Protein AF-A0A7S1F867-F1 (afdb_monomer)

Sequence (115 aa):
RNFCGPPGFLRKRSERRDQGFLVPQQEIKRDLSPSELSSAVRRASLRGDGNMRTWRGYADLALFHMGSLAPNQLALVTNGFARALVPDKNLFQRVAERTVDQLDRFEPRDLALLL

Mean predicted aligned error: 11.19 Å

Nearest PDB structures (foldseek):
  9g6k-assembly1_LJ  TM=7.571E-01  e=1.243E-03  Toxoplasma gondii
  8fni-assembly1_6  TM=9.535E-01  e=2.951E-02  Trypanosoma brucei
  9g6k-assembly1_L2  TM=9.165E-01  e=5.619E-02  Toxoplasma gondii
  6rd4-assembly1_3  TM=8.636E-01  e=7.754E-02  Polytomella sp. Pringsheim 198.80
  8fnk-assembly1_8  TM=8.516E-01  e=1.191E-01  Trypanosoma brucei

Solvent-accessible surface area (backbone atoms only — not comparable to full-atom values): 7220 Å² total; per-residue (Å²): 144,80,88,87,74,85,84,79,93,72,84,92,86,84,86,85,80,89,76,92,63,92,73,78,81,76,74,79,67,91,82,60,50,61,68,55,43,22,52,47,40,35,52,40,30,72,72,59,64,80,55,63,70,59,52,50,54,52,48,56,52,47,63,71,38,55,89,73,49,49,57,61,38,50,13,35,36,51,34,16,36,63,65,53,71,54,89,48,70,66,59,54,48,54,50,51,59,53,42,66,80,42,52,93,70,48,51,74,70,31,50,66,43,55,109

Radius of gyration: 17.25 Å; Cα contacts (8 Å, |Δi|>4): 81; chains: 1; bounding box: 28×65×42 Å

Foldseek 3Di:
DDDDDPDDPDDPDPPDDDDDDPDDPPDPPLDQDLVRLLVVLLVCLVVLPLDVVVLVSSLVVCVVCLVVHALLSLLSNQLSCVSNVPDDPVSLVSSVVSCVVCVVVDDPVSVVSND

pLDDT: mean 78.97, std 19.46, range [38.5, 94.19]

Structure (mmCIF, N/CA/C/O backbone):
data_AF-A0A7S1F867-F1
#
_entry.id   AF-A0A7S1F867-F1
#
loop_
_atom_site.group_PDB
_atom_site.id
_atom_site.type_symbol
_atom_site.label_atom_id
_atom_site.label_alt_id
_atom_site.label_comp_id
_atom_site.label_asym_id
_atom_site.label_entity_id
_atom_site.label_seq_id
_atom_site.pdbx_PDB_ins_code
_atom_site.Cartn_x
_atom_site.Cartn_y
_atom_site.Cartn_z
_atom_site.occupancy
_atom_site.B_iso_or_equiv
_atom_site.auth_seq_id
_atom_site.auth_comp_id
_atom_site.auth_asym_id
_atom_site.auth_atom_id
_atom_site.pdbx_PDB_model_num
ATOM 1 N N . ARG A 1 1 ? -12.592 -51.979 -5.284 1.00 45.78 1 ARG A N 1
ATOM 2 C CA . ARG A 1 1 ? -11.861 -50.974 -4.475 1.00 45.78 1 ARG A CA 1
ATOM 3 C C . ARG A 1 1 ? -11.212 -49.985 -5.433 1.00 45.78 1 ARG A C 1
ATOM 5 O O . ARG A 1 1 ? -10.091 -50.236 -5.832 1.00 45.78 1 ARG A O 1
ATOM 12 N N . ASN A 1 2 ? -11.914 -48.920 -5.822 1.00 38.50 2 ASN A N 1
ATOM 13 C CA . ASN A 1 2 ? -11.343 -47.838 -6.627 1.00 38.50 2 ASN A CA 1
ATOM 14 C C . ASN A 1 2 ? -11.625 -46.521 -5.898 1.00 38.50 2 ASN A C 1
ATOM 16 O O . ASN A 1 2 ? -12.774 -46.219 -5.588 1.00 38.50 2 ASN A O 1
ATOM 20 N N . PHE A 1 3 ? -10.551 -45.818 -5.549 1.00 40.84 3 PHE A N 1
ATOM 21 C CA . PHE A 1 3 ? -10.548 -44.557 -4.819 1.00 40.84 3 PHE A CA 1
ATOM 22 C C . PHE A 1 3 ? -10.988 -43.408 -5.741 1.00 40.84 3 PHE A C 1
ATOM 24 O O . PHE A 1 3 ? -10.346 -43.161 -6.758 1.00 40.84 3 PHE A O 1
ATOM 31 N N . CYS A 1 4 ? -12.037 -42.677 -5.359 1.00 44.69 4 CYS A N 1
ATOM 32 C CA . CYS A 1 4 ? -12.321 -41.334 -5.869 1.00 44.69 4 CYS A CA 1
ATOM 33 C C . CYS A 1 4 ? -11.745 -40.313 -4.880 1.00 44.69 4 CYS A C 1
ATOM 35 O O . CYS A 1 4 ? -12.332 -40.068 -3.830 1.00 44.69 4 CYS A O 1
ATOM 37 N N . GLY A 1 5 ? -10.587 -39.739 -5.208 1.00 45.88 5 GLY A N 1
ATOM 38 C CA . GLY A 1 5 ? -10.114 -38.482 -4.621 1.00 45.88 5 GLY A CA 1
ATOM 39 C C . GLY A 1 5 ? -10.492 -37.311 -5.540 1.00 45.88 5 GLY A C 1
ATOM 40 O O . GLY A 1 5 ? -10.531 -37.504 -6.758 1.00 45.88 5 GLY A O 1
ATOM 41 N N . PRO A 1 6 ? -10.804 -36.117 -5.008 1.00 47.91 6 PRO A N 1
ATOM 42 C CA . PRO A 1 6 ? -11.214 -34.979 -5.825 1.00 47.91 6 PRO A CA 1
ATOM 43 C C . PRO A 1 6 ? -10.029 -34.436 -6.648 1.00 47.91 6 PRO A C 1
ATOM 45 O O . PRO A 1 6 ? -8.907 -34.376 -6.137 1.00 47.91 6 PRO A O 1
ATOM 48 N N . PRO A 1 7 ? -10.241 -34.029 -7.913 1.00 46.47 7 PRO A N 1
ATOM 49 C CA . PRO A 1 7 ? -9.174 -33.488 -8.740 1.00 46.47 7 PRO A CA 1
ATOM 50 C C . PRO A 1 7 ? -8.742 -32.104 -8.247 1.00 46.47 7 PRO A C 1
ATOM 52 O O . PRO A 1 7 ? -9.556 -31.232 -7.941 1.00 46.47 7 PRO A O 1
ATOM 55 N N . GLY A 1 8 ? -7.422 -31.945 -8.167 1.00 41.53 8 GLY A N 1
ATOM 56 C CA . GLY A 1 8 ? -6.725 -30.814 -7.584 1.00 41.53 8 GLY A CA 1
ATOM 57 C C . GLY A 1 8 ? -7.072 -29.461 -8.197 1.00 41.53 8 GLY A C 1
ATOM 58 O O . GLY A 1 8 ? -7.077 -29.261 -9.411 1.00 41.53 8 GLY A O 1
ATOM 59 N N . PHE A 1 9 ? -7.256 -28.498 -7.303 1.00 45.56 9 PHE A N 1
ATOM 60 C CA . PHE A 1 9 ? -7.302 -27.071 -7.579 1.00 45.56 9 PHE A CA 1
ATOM 61 C C . PHE A 1 9 ? -5.873 -26.567 -7.862 1.00 45.56 9 PHE A C 1
ATOM 63 O O . PHE A 1 9 ? -5.232 -25.927 -7.031 1.00 45.56 9 PHE A O 1
ATOM 70 N N . LEU A 1 10 ? -5.320 -26.925 -9.024 1.00 48.25 10 LEU A N 1
ATOM 71 C CA . LEU A 1 10 ? -3.986 -26.502 -9.451 1.00 48.25 10 LEU A CA 1
ATOM 72 C C . LEU A 1 10 ? -4.078 -25.344 -10.451 1.00 48.25 10 LEU A C 1
ATOM 74 O O . LEU A 1 10 ? -4.452 -25.509 -11.607 1.00 48.25 10 LEU A O 1
ATOM 78 N N . ARG A 1 11 ? -3.711 -24.160 -9.944 1.00 48.75 11 ARG A N 1
ATOM 79 C CA . ARG A 1 11 ? -3.032 -23.048 -10.635 1.00 48.75 11 ARG A CA 1
ATOM 80 C C . ARG A 1 11 ? -3.239 -22.963 -12.159 1.00 48.75 11 ARG A C 1
ATOM 82 O O . ARG A 1 11 ? -2.439 -23.481 -12.929 1.00 48.75 11 ARG A O 1
ATOM 89 N N . LYS A 1 12 ? -4.166 -22.107 -12.594 1.00 39.66 12 LYS A N 1
ATOM 90 C CA . LYS A 1 12 ? -4.054 -21.416 -13.892 1.00 39.66 12 LYS A CA 1
ATOM 91 C C . LYS A 1 12 ? -3.718 -19.946 -13.659 1.00 39.66 12 LYS A C 1
ATOM 93 O O . LYS A 1 12 ? -4.600 -19.103 -13.534 1.00 39.66 12 LYS A O 1
ATOM 98 N N . ARG A 1 13 ? -2.422 -19.638 -13.541 1.00 41.94 13 ARG A N 1
ATOM 99 C CA . ARG A 1 13 ? -1.915 -18.255 -13.436 1.00 41.94 13 ARG A CA 1
ATOM 100 C C . ARG A 1 13 ? -0.636 -18.033 -14.253 1.00 41.94 13 ARG A C 1
ATOM 102 O O . ARG A 1 13 ? 0.255 -17.321 -13.804 1.00 41.94 13 ARG A O 1
ATOM 109 N N . SER A 1 14 ? -0.523 -18.635 -15.436 1.00 47.72 14 SER A N 1
ATOM 110 C CA . SER A 1 14 ? 0.653 -18.430 -16.296 1.00 47.72 14 SER A CA 1
ATOM 111 C C . SER A 1 14 ? 0.333 -18.519 -17.789 1.00 47.72 14 SER A C 1
ATOM 113 O O . SER A 1 14 ? 0.925 -19.318 -18.498 1.00 47.72 14 SER A O 1
ATOM 115 N N . GLU A 1 15 ? -0.604 -17.707 -18.279 1.00 44.25 15 GLU A N 1
ATOM 116 C CA . GLU A 1 15 ? -0.901 -17.661 -19.721 1.00 44.25 15 GLU A CA 1
ATOM 117 C C . GLU A 1 15 ? -1.460 -16.295 -20.138 1.00 44.25 15 GLU A C 1
ATOM 119 O O . GLU A 1 15 ? -2.566 -16.152 -20.644 1.00 44.25 15 GLU A O 1
ATOM 124 N N . ARG A 1 16 ? -0.686 -15.244 -19.851 1.00 43.34 16 ARG A N 1
ATOM 125 C CA . ARG A 1 16 ? -0.769 -13.954 -20.551 1.00 43.34 16 ARG A CA 1
ATOM 126 C C 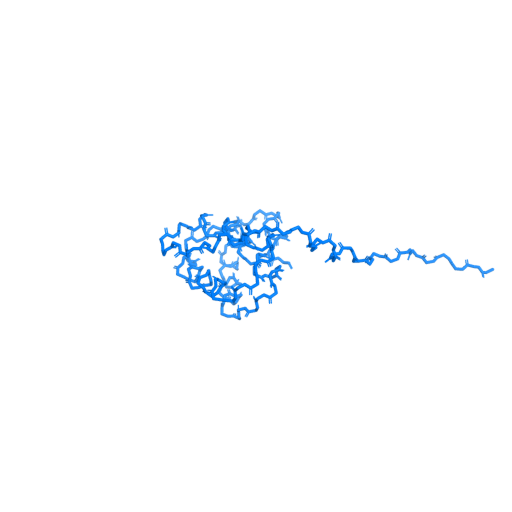. ARG A 1 16 ? 0.638 -13.377 -20.678 1.00 43.34 16 ARG A C 1
ATOM 128 O O . ARG A 1 16 ? 1.018 -12.464 -19.954 1.00 43.34 16 ARG A O 1
ATOM 135 N N . ARG A 1 17 ? 1.432 -13.981 -21.556 1.00 55.34 17 ARG A N 1
ATOM 136 C CA . ARG A 1 17 ? 2.551 -13.320 -22.235 1.00 55.34 17 ARG A CA 1
ATOM 137 C C . ARG A 1 17 ? 2.275 -13.429 -23.730 1.00 55.34 17 ARG A C 1
ATOM 139 O O . AR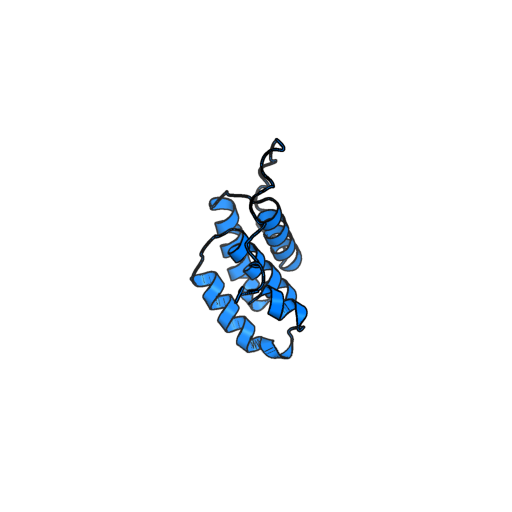G A 1 17 ? 1.529 -14.309 -24.138 1.00 55.34 17 ARG A O 1
ATOM 146 N N . ASP A 1 18 ? 2.841 -12.497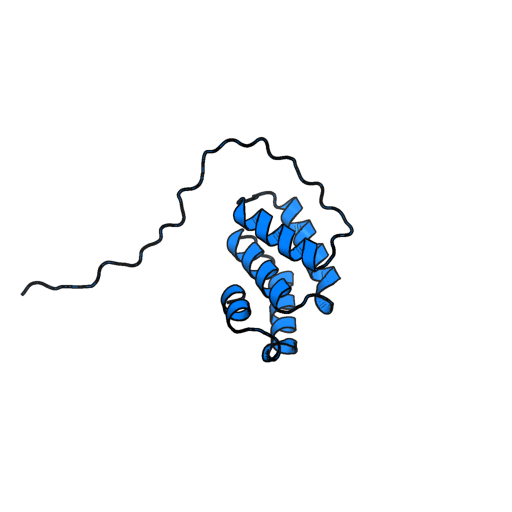 -24.477 1.00 47.00 18 ASP A N 1
ATOM 147 C CA . ASP A 1 18 ? 2.703 -12.318 -25.923 1.00 47.00 18 ASP A CA 1
ATOM 148 C C . ASP A 1 18 ? 1.433 -11.607 -26.389 1.00 47.00 18 ASP A C 1
ATOM 150 O O . ASP A 1 18 ? 0.626 -12.117 -27.155 1.00 47.00 18 ASP A O 1
ATOM 154 N N . GLN A 1 19 ? 1.333 -10.332 -26.019 1.00 40.56 19 GLN A N 1
ATOM 155 C CA . GLN A 1 19 ? 1.013 -9.332 -27.033 1.00 40.56 19 GLN A CA 1
ATOM 156 C C . GLN A 1 19 ? 1.977 -8.163 -26.881 1.00 40.56 19 GLN A C 1
ATOM 158 O O . GLN A 1 19 ? 2.000 -7.479 -25.857 1.00 40.56 19 GLN A O 1
ATOM 163 N N . GLY A 1 20 ? 2.817 -7.995 -27.903 1.00 45.25 20 GLY A N 1
ATOM 164 C CA . GLY A 1 20 ? 3.711 -6.861 -28.040 1.00 45.25 20 GLY A CA 1
ATOM 165 C C . GLY A 1 20 ? 2.908 -5.572 -27.963 1.00 45.25 20 GLY A C 1
ATOM 166 O O . GLY A 1 20 ? 2.057 -5.299 -28.804 1.00 45.25 20 GLY A O 1
ATOM 167 N N . PHE A 1 21 ? 3.187 -4.785 -26.936 1.00 42.25 21 PHE A N 1
ATOM 168 C CA . PHE A 1 21 ? 2.736 -3.413 -26.845 1.00 42.25 21 PHE A CA 1
ATOM 169 C C . PHE A 1 21 ? 3.966 -2.598 -26.481 1.00 42.25 21 PHE A C 1
ATOM 171 O O . PHE A 1 21 ? 4.570 -2.823 -25.431 1.00 42.25 21 PHE A O 1
ATOM 178 N N . LEU A 1 22 ? 4.379 -1.704 -27.382 1.00 40.53 22 LEU A N 1
ATOM 179 C CA . LEU A 1 22 ? 5.372 -0.681 -27.078 1.00 40.53 22 LEU A CA 1
ATOM 180 C C . LEU A 1 22 ? 4.914 0.037 -25.806 1.00 40.53 22 LEU A C 1
ATOM 182 O O . LEU A 1 22 ? 3.887 0.715 -25.804 1.00 40.53 22 LEU A O 1
ATOM 186 N N . VAL A 1 23 ? 5.639 -0.180 -24.711 1.00 45.88 23 VAL A N 1
ATOM 187 C CA . VAL A 1 23 ? 5.295 0.360 -23.398 1.00 45.88 23 VAL A CA 1
ATOM 188 C C . VAL A 1 23 ? 5.690 1.835 -23.383 1.00 45.88 23 VAL A C 1
ATOM 190 O O . VAL A 1 23 ? 6.884 2.131 -23.483 1.00 45.88 23 VAL A O 1
ATOM 193 N N . PRO A 1 24 ? 4.750 2.781 -23.212 1.00 39.44 24 PRO A N 1
ATOM 194 C CA . PRO A 1 24 ? 5.122 4.119 -22.793 1.00 39.44 24 PRO A CA 1
ATOM 195 C C . PRO A 1 24 ? 5.685 3.976 -21.379 1.00 39.44 24 PRO A C 1
ATOM 197 O O . PRO A 1 24 ? 4.956 3.586 -20.462 1.00 39.44 24 PRO A O 1
ATOM 200 N N . GLN A 1 25 ? 6.981 4.236 -21.192 1.00 42.78 25 GLN A N 1
ATOM 201 C CA . GLN A 1 25 ? 7.547 4.345 -19.852 1.00 42.78 25 GLN A CA 1
ATOM 202 C C . GLN A 1 25 ? 6.838 5.510 -19.161 1.00 42.78 25 GLN A C 1
ATOM 204 O O . GLN A 1 25 ? 7.111 6.670 -19.454 1.00 42.78 25 GLN A O 1
ATOM 209 N N . GLN A 1 26 ? 5.859 5.207 -18.306 1.00 54.81 26 GLN A N 1
ATOM 210 C CA . GLN A 1 26 ? 5.190 6.242 -17.536 1.00 54.81 26 GLN A CA 1
ATOM 211 C C . GLN A 1 26 ? 6.179 6.758 -16.498 1.00 54.81 26 GLN A C 1
ATOM 213 O O . GLN A 1 26 ? 6.496 6.085 -15.517 1.00 54.81 26 GLN A O 1
ATOM 218 N N . GLU A 1 27 ? 6.686 7.953 -16.768 1.00 56.72 27 GLU A N 1
ATOM 219 C CA . GLU A 1 27 ? 7.404 8.784 -15.822 1.00 56.72 27 GLU A CA 1
ATOM 220 C C . GLU A 1 27 ? 6.537 8.917 -14.562 1.00 56.72 27 GLU A C 1
ATOM 222 O O . GLU A 1 27 ? 5.359 9.282 -14.636 1.00 56.72 27 GLU A O 1
ATOM 227 N N . ILE A 1 28 ? 7.074 8.521 -13.405 1.00 62.41 28 ILE A N 1
ATOM 228 C CA . ILE A 1 28 ? 6.336 8.611 -12.144 1.00 62.41 28 ILE A CA 1
ATOM 229 C C . ILE A 1 28 ? 6.118 10.098 -11.879 1.00 62.41 28 ILE A C 1
ATOM 231 O O . ILE A 1 28 ? 7.058 10.809 -11.521 1.00 62.41 28 ILE A O 1
ATOM 235 N N . LYS A 1 29 ? 4.883 10.574 -12.063 1.00 66.25 29 LYS A N 1
ATOM 236 C CA . LYS A 1 29 ? 4.495 11.904 -11.594 1.00 66.25 29 LYS A CA 1
ATOM 237 C C . LYS A 1 29 ? 4.752 11.939 -10.089 1.00 66.25 29 LYS A C 1
ATOM 239 O O . LYS A 1 29 ? 4.231 11.100 -9.360 1.00 66.25 29 LYS A O 1
ATOM 244 N N . ARG A 1 30 ? 5.598 12.868 -9.644 1.00 66.38 30 ARG A N 1
ATOM 245 C CA . ARG A 1 30 ? 6.015 12.972 -8.236 1.00 66.38 30 ARG A CA 1
ATOM 246 C C . ARG A 1 30 ? 4.872 13.392 -7.301 1.00 66.38 30 ARG A C 1
ATOM 248 O O . ARG A 1 30 ? 4.992 13.191 -6.103 1.00 66.38 30 ARG A O 1
ATOM 255 N N . ASP A 1 31 ? 3.754 13.848 -7.866 1.00 74.62 31 ASP A N 1
ATOM 256 C CA . ASP A 1 31 ? 2.608 14.403 -7.141 1.00 74.62 31 ASP A CA 1
ATOM 257 C C . ASP A 1 31 ? 1.333 13.560 -7.335 1.00 74.62 31 ASP A C 1
ATOM 259 O O . ASP A 1 31 ? 0.264 14.081 -7.650 1.00 74.62 31 ASP A O 1
ATOM 263 N N . LEU A 1 32 ? 1.434 12.231 -7.229 1.00 82.69 32 LEU A N 1
ATOM 264 C CA . LEU A 1 32 ? 0.253 11.363 -7.306 1.00 82.69 32 LEU A CA 1
ATOM 265 C C . LEU A 1 32 ? -0.555 11.453 -6.011 1.00 82.69 32 LEU A C 1
ATOM 267 O O . LEU A 1 32 ? -0.032 11.180 -4.933 1.00 82.69 32 LEU A O 1
ATOM 271 N N . SER A 1 33 ? -1.854 11.739 -6.115 1.00 88.12 33 SER A N 1
ATOM 272 C CA . SER A 1 33 ? -2.747 11.615 -4.961 1.00 88.12 33 SER A CA 1
ATOM 273 C C . SER A 1 33 ? -2.823 10.154 -4.468 1.00 88.12 33 SER A C 1
ATOM 275 O O . SER A 1 33 ? -2.607 9.224 -5.254 1.00 88.12 33 SER A O 1
ATOM 277 N N . PRO A 1 34 ? -3.199 9.890 -3.199 1.00 88.25 34 PRO A N 1
ATOM 278 C CA . PRO A 1 34 ? -3.291 8.521 -2.661 1.00 88.25 34 PRO A CA 1
ATOM 279 C C . PRO A 1 34 ? -4.203 7.585 -3.485 1.00 88.25 34 PRO A C 1
ATOM 281 O O . PRO A 1 34 ? -3.928 6.393 -3.670 1.00 88.25 34 PRO A O 1
ATOM 284 N N . SER A 1 35 ? -5.278 8.141 -4.052 1.00 89.38 35 SER A 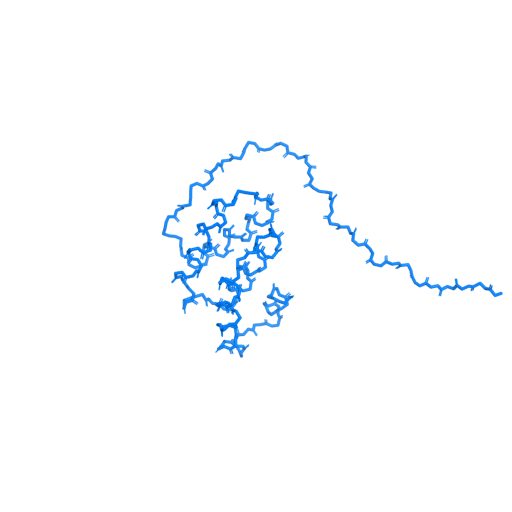N 1
ATOM 285 C CA . SER A 1 35 ? -6.202 7.421 -4.938 1.00 89.38 35 SER A CA 1
ATOM 286 C C . SER A 1 35 ? -5.573 7.092 -6.297 1.00 89.38 35 SER A C 1
ATOM 288 O O . SER A 1 35 ? -5.701 5.975 -6.812 1.00 89.38 35 SER A O 1
ATOM 290 N N . GLU A 1 36 ? -4.839 8.040 -6.881 1.00 90.94 36 GLU A N 1
ATOM 291 C CA . GLU A 1 36 ? -4.137 7.823 -8.147 1.00 90.94 36 GLU A CA 1
ATOM 292 C C . GLU A 1 36 ? -2.973 6.850 -7.989 1.00 90.94 36 GLU A C 1
ATOM 294 O O . GLU A 1 36 ? -2.778 6.008 -8.865 1.00 90.94 36 GLU A O 1
ATOM 299 N N . LEU A 1 37 ? -2.248 6.915 -6.868 1.00 92.06 37 LEU A N 1
ATOM 300 C CA . LEU A 1 37 ? -1.170 5.995 -6.524 1.00 92.06 37 LEU A CA 1
ATOM 301 C C . LEU A 1 37 ? -1.680 4.554 -6.439 1.00 92.06 37 LEU A C 1
ATOM 303 O O . LEU A 1 37 ? -1.174 3.684 -7.145 1.00 92.06 37 LEU A O 1
ATOM 307 N N . SER A 1 38 ? -2.706 4.296 -5.624 1.00 91.75 38 SER A N 1
ATOM 308 C CA . SER A 1 38 ? -3.282 2.949 -5.478 1.00 91.75 38 SER A CA 1
ATOM 309 C C . SER A 1 38 ? -3.819 2.407 -6.808 1.00 91.75 38 SER A C 1
ATOM 311 O O . SER A 1 38 ? -3.584 1.248 -7.164 1.00 91.75 38 SER A O 1
ATOM 313 N N . SER A 1 39 ? -4.453 3.265 -7.610 1.00 91.06 39 SER A N 1
ATOM 314 C CA . SER A 1 39 ? -4.895 2.923 -8.964 1.00 91.06 39 SER A CA 1
ATOM 315 C C . SER A 1 39 ? -3.725 2.632 -9.910 1.00 91.06 39 SER A C 1
ATOM 317 O O . SER A 1 39 ? -3.796 1.693 -10.707 1.00 91.06 39 SER A O 1
ATOM 319 N N . ALA A 1 40 ? -2.642 3.409 -9.840 1.00 91.31 40 ALA A N 1
ATOM 320 C CA . ALA A 1 40 ? -1.443 3.222 -10.652 1.00 91.31 40 ALA A CA 1
ATOM 321 C C . ALA A 1 40 ? -0.728 1.913 -10.304 1.00 91.31 40 ALA A C 1
ATOM 323 O O . ALA A 1 40 ? -0.461 1.127 -11.212 1.00 91.31 40 ALA A O 1
ATOM 324 N N . VAL A 1 41 ? -0.527 1.636 -9.013 1.00 92.06 41 VAL A N 1
ATOM 325 C CA . VAL A 1 41 ? 0.037 0.381 -8.493 1.00 92.06 41 VAL A CA 1
ATOM 326 C C . VAL A 1 41 ? -0.795 -0.815 -8.947 1.00 92.06 41 VAL A C 1
ATOM 328 O O . VAL A 1 41 ? -0.263 -1.773 -9.511 1.00 92.06 41 VAL A O 1
ATOM 331 N N . ARG A 1 42 ? -2.124 -0.742 -8.799 1.00 91.00 42 ARG A N 1
ATOM 332 C CA . ARG A 1 42 ? -3.027 -1.797 -9.270 1.00 91.00 42 ARG A CA 1
ATOM 333 C C . ARG A 1 42 ? -2.868 -2.033 -10.771 1.00 91.00 42 ARG A C 1
ATOM 335 O O . ARG A 1 42 ? -2.696 -3.179 -11.184 1.00 91.00 42 ARG A O 1
ATOM 342 N N . ARG A 1 43 ? -2.894 -0.980 -11.595 1.00 91.50 43 ARG A N 1
ATOM 343 C CA . ARG A 1 43 ? -2.713 -1.100 -13.054 1.00 91.50 43 ARG A CA 1
ATOM 344 C C . ARG A 1 43 ? -1.343 -1.679 -13.416 1.00 91.50 43 ARG A C 1
ATOM 346 O O . ARG A 1 43 ? -1.295 -2.583 -14.243 1.00 91.50 43 ARG A O 1
ATOM 353 N N . ALA A 1 44 ? -0.267 -1.218 -12.782 1.00 90.12 44 ALA A N 1
ATOM 354 C CA . ALA A 1 44 ? 1.085 -1.735 -12.998 1.00 90.12 44 ALA A CA 1
ATOM 355 C C . ALA A 1 44 ? 1.185 -3.230 -12.656 1.00 90.12 44 ALA A C 1
ATOM 357 O O . ALA A 1 44 ? 1.708 -4.020 -13.442 1.00 90.12 44 ALA A O 1
ATOM 358 N N . SER A 1 45 ? 0.567 -3.648 -11.544 1.00 91.00 45 SER A N 1
ATOM 359 C CA . SER A 1 45 ? 0.499 -5.061 -11.148 1.00 91.00 45 SER A CA 1
ATOM 360 C C . SER A 1 45 ? -0.288 -5.930 -12.137 1.00 91.00 45 SER A C 1
ATOM 362 O O . SER A 1 45 ? 0.007 -7.112 -12.303 1.00 91.00 45 SER A O 1
ATOM 364 N N . LEU A 1 46 ? -1.312 -5.367 -12.793 1.00 88.88 46 LEU A N 1
ATOM 365 C CA . LEU A 1 46 ? -2.132 -6.076 -13.779 1.00 88.88 46 LEU A CA 1
ATOM 366 C C . LEU A 1 46 ? -1.420 -6.210 -15.124 1.00 88.88 46 LEU A C 1
ATOM 368 O O . LEU A 1 46 ? -1.608 -7.221 -15.796 1.00 88.88 46 LEU A O 1
ATOM 372 N N . ARG A 1 47 ? -0.606 -5.218 -15.495 1.00 87.06 47 ARG A N 1
ATOM 373 C CA . ARG A 1 47 ? 0.244 -5.268 -16.691 1.00 87.06 47 ARG A CA 1
ATOM 374 C C . ARG A 1 47 ? 1.450 -6.189 -16.527 1.00 87.06 47 ARG A C 1
ATOM 376 O O . ARG A 1 47 ? 2.010 -6.623 -17.526 1.00 87.06 47 ARG A O 1
ATOM 383 N N . GLY A 1 48 ? 1.826 -6.508 -15.288 1.00 83.12 48 GLY A N 1
ATOM 384 C CA . GLY A 1 48 ? 3.047 -7.259 -15.010 1.00 83.12 48 GLY A CA 1
ATOM 385 C C . GLY A 1 48 ? 4.298 -6.418 -15.257 1.00 83.12 48 GLY A C 1
ATOM 386 O O . GLY A 1 48 ? 5.301 -6.948 -15.732 1.00 83.12 48 GLY A O 1
ATOM 387 N N . ASP A 1 49 ? 4.237 -5.114 -14.962 1.00 80.50 49 ASP A N 1
ATOM 388 C CA . ASP A 1 49 ? 5.378 -4.213 -15.120 1.00 80.50 49 ASP A CA 1
ATOM 389 C C . ASP A 1 49 ? 6.533 -4.709 -14.232 1.00 80.50 49 ASP A C 1
ATOM 391 O O . ASP A 1 49 ? 6.427 -4.710 -13.011 1.00 80.50 49 ASP A O 1
ATOM 395 N N . GLY A 1 50 ? 7.644 -5.145 -14.828 1.00 80.44 50 GLY A N 1
ATOM 396 C CA . GLY A 1 50 ? 8.807 -5.674 -14.096 1.00 80.44 50 GLY A CA 1
ATOM 397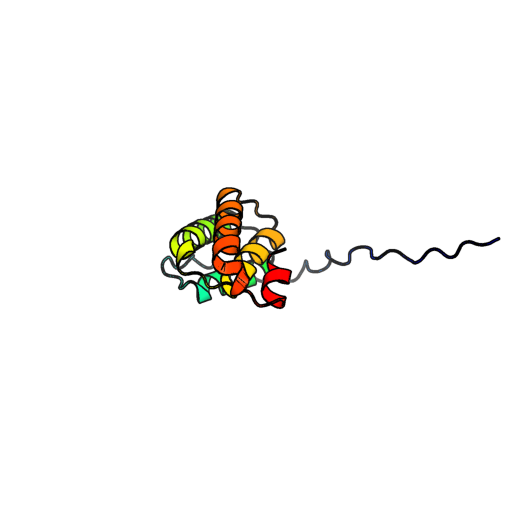 C C . GLY A 1 50 ? 9.842 -4.619 -13.690 1.00 80.44 50 GLY A C 1
ATOM 398 O O . GLY A 1 50 ? 10.913 -4.963 -13.194 1.00 80.44 50 GLY A O 1
ATOM 399 N N . ASN A 1 51 ? 9.578 -3.332 -13.939 1.00 86.75 51 ASN A N 1
ATOM 400 C CA . ASN A 1 51 ? 10.558 -2.274 -13.707 1.00 86.75 51 ASN A CA 1
ATOM 401 C C . ASN A 1 51 ? 10.683 -1.944 -12.212 1.00 86.75 51 ASN A C 1
ATOM 403 O O . ASN A 1 51 ? 9.895 -1.176 -11.659 1.00 86.75 51 ASN A O 1
ATOM 407 N N . MET A 1 52 ? 11.723 -2.479 -11.571 1.00 87.06 52 MET A N 1
ATOM 408 C CA . MET A 1 52 ? 11.994 -2.277 -10.143 1.00 87.06 52 MET A CA 1
ATOM 409 C C . MET A 1 52 ? 12.161 -0.804 -9.748 1.00 87.06 52 MET A C 1
ATOM 411 O O . MET A 1 52 ? 11.804 -0.432 -8.632 1.00 87.06 52 MET A O 1
ATOM 415 N N . ARG A 1 53 ? 12.651 0.064 -10.647 1.00 87.75 53 ARG A N 1
ATOM 416 C CA . ARG A 1 53 ? 12.759 1.506 -10.363 1.00 87.75 53 ARG A CA 1
ATOM 417 C C . ARG A 1 53 ? 11.377 2.137 -10.200 1.00 87.75 53 ARG A C 1
ATOM 419 O O . ARG A 1 53 ? 11.189 2.965 -9.313 1.00 87.75 53 ARG A O 1
ATOM 426 N N . THR A 1 54 ? 10.416 1.719 -11.022 1.00 88.44 54 THR A N 1
ATOM 427 C CA . THR A 1 54 ? 9.029 2.185 -10.941 1.00 88.44 54 THR A CA 1
ATOM 428 C C . THR A 1 54 ? 8.377 1.750 -9.633 1.00 88.44 54 THR A C 1
ATOM 430 O O . THR A 1 54 ? 7.789 2.571 -8.935 1.00 88.44 5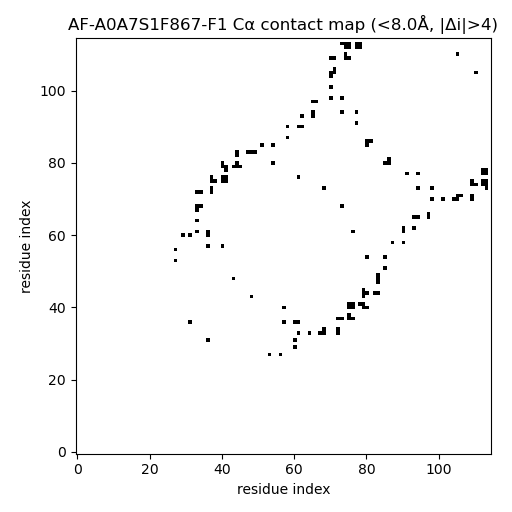4 THR A O 1
ATOM 433 N N . TRP A 1 55 ? 8.553 0.484 -9.255 1.00 90.44 55 TRP A N 1
ATOM 434 C CA . TRP A 1 55 ? 8.024 -0.042 -7.996 1.00 90.44 55 TRP A CA 1
ATOM 435 C C . TRP A 1 55 ? 8.628 0.617 -6.764 1.00 90.44 55 TRP A C 1
ATOM 437 O O . TRP A 1 55 ? 7.900 0.899 -5.817 1.00 90.44 55 TRP A O 1
ATOM 447 N N . ARG A 1 56 ? 9.925 0.931 -6.794 1.00 90.69 56 ARG A N 1
ATOM 448 C CA . ARG A 1 56 ? 10.571 1.679 -5.714 1.00 90.69 56 ARG A CA 1
ATOM 449 C C . ARG A 1 56 ? 9.969 3.074 -5.553 1.00 90.69 56 ARG A C 1
ATOM 451 O O . ARG A 1 56 ? 9.634 3.457 -4.443 1.00 90.69 56 ARG A O 1
ATOM 458 N N . GLY A 1 57 ? 9.731 3.786 -6.657 1.00 90.44 57 GLY A N 1
ATOM 459 C CA . GLY A 1 57 ? 9.053 5.083 -6.597 1.00 90.44 57 GLY A CA 1
ATOM 460 C C . GLY A 1 57 ? 7.613 4.988 -6.081 1.00 90.44 57 GLY A C 1
ATOM 461 O O . GLY A 1 57 ? 7.176 5.854 -5.329 1.00 90.44 57 GLY A O 1
ATOM 462 N N . TYR A 1 58 ? 6.881 3.919 -6.413 1.00 92.00 58 TYR A N 1
ATOM 463 C CA . TYR A 1 58 ? 5.571 3.669 -5.805 1.00 92.00 58 TYR A CA 1
ATOM 464 C C . TYR A 1 58 ? 5.657 3.368 -4.309 1.00 92.00 58 TYR A C 1
ATOM 466 O O . TYR A 1 58 ? 4.779 3.805 -3.571 1.00 92.00 58 TYR A O 1
ATOM 474 N N . ALA A 1 59 ? 6.689 2.651 -3.859 1.00 92.31 59 ALA A N 1
ATOM 475 C CA . ALA A 1 59 ? 6.895 2.361 -2.445 1.00 92.31 59 ALA A CA 1
ATOM 476 C C . ALA A 1 59 ? 7.196 3.648 -1.667 1.00 92.31 59 ALA A C 1
ATOM 478 O O . ALA A 1 59 ? 6.543 3.913 -0.661 1.00 92.31 59 ALA A O 1
ATOM 479 N N . ASP A 1 60 ? 8.095 4.491 -2.181 1.00 92.06 60 ASP A N 1
ATOM 480 C CA . ASP A 1 60 ? 8.435 5.782 -1.574 1.00 92.06 60 ASP A CA 1
ATOM 481 C C . ASP A 1 60 ? 7.195 6.690 -1.458 1.00 92.06 60 ASP A C 1
ATOM 483 O O . ASP A 1 60 ? 6.932 7.262 -0.399 1.00 92.06 60 ASP A O 1
ATOM 487 N N . LEU A 1 61 ? 6.373 6.764 -2.513 1.00 91.44 61 LEU A N 1
ATOM 488 C CA . LEU A 1 61 ? 5.116 7.524 -2.499 1.00 91.44 61 LEU A CA 1
ATOM 489 C C . LEU A 1 61 ? 4.068 6.929 -1.547 1.00 91.44 61 LEU A C 1
ATOM 491 O O . LEU A 1 61 ? 3.355 7.672 -0.872 1.00 91.44 61 LEU A O 1
ATOM 495 N N . ALA A 1 62 ? 3.966 5.601 -1.470 1.00 92.19 62 ALA A N 1
ATOM 496 C CA . ALA A 1 62 ? 3.040 4.934 -0.556 1.00 92.19 62 ALA A CA 1
ATOM 497 C C . ALA A 1 62 ? 3.428 5.175 0.905 1.00 92.19 62 ALA A C 1
ATOM 499 O O . ALA A 1 62 ? 2.560 5.458 1.727 1.00 92.19 62 ALA A O 1
ATOM 500 N N . LEU A 1 63 ? 4.727 5.134 1.212 1.00 92.38 63 LEU A N 1
ATOM 501 C CA . LEU A 1 63 ? 5.261 5.455 2.533 1.00 92.38 63 LEU A CA 1
ATOM 502 C C . LEU A 1 63 ? 5.045 6.931 2.888 1.00 92.38 63 LEU A C 1
ATOM 504 O O . LEU A 1 63 ? 4.679 7.235 4.023 1.00 92.38 63 LEU A O 1
ATOM 508 N N . PHE A 1 64 ? 5.206 7.843 1.926 1.00 91.38 64 PHE A N 1
ATOM 509 C CA . PHE A 1 64 ? 4.924 9.266 2.125 1.00 91.38 64 PHE A CA 1
ATOM 510 C C . PHE A 1 64 ? 3.440 9.525 2.440 1.00 91.38 64 PHE A C 1
ATOM 512 O O . PHE A 1 64 ? 3.118 10.275 3.359 1.00 91.38 64 PHE A O 1
ATOM 519 N N . HIS A 1 65 ? 2.527 8.852 1.735 1.00 89.88 65 HIS A N 1
ATOM 520 C CA . HIS A 1 65 ? 1.079 8.976 1.938 1.00 89.88 65 HIS A CA 1
ATOM 521 C C . HIS A 1 65 ? 0.491 7.984 2.952 1.00 89.88 65 HIS A C 1
ATOM 523 O O . HIS A 1 65 ? -0.728 7.882 3.080 1.00 89.88 65 HIS A O 1
ATOM 529 N N . MET A 1 66 ? 1.321 7.271 3.717 1.00 89.50 66 MET A N 1
ATOM 530 C CA . MET A 1 66 ? 0.870 6.167 4.571 1.00 89.50 66 MET A CA 1
ATOM 531 C C . MET A 1 66 ? -0.222 6.581 5.571 1.00 89.50 66 MET A C 1
ATOM 533 O O . MET A 1 66 ? -1.161 5.832 5.835 1.00 89.50 66 MET A O 1
ATOM 537 N N . GLY A 1 67 ? -0.116 7.802 6.103 1.00 87.81 67 GLY A N 1
ATOM 538 C CA . GLY A 1 67 ? -1.079 8.357 7.054 1.00 87.81 67 GLY A CA 1
ATOM 539 C C . GLY A 1 67 ? -2.421 8.766 6.434 1.00 87.81 67 GLY A C 1
ATOM 540 O O . GLY A 1 67 ? -3.422 8.785 7.150 1.00 87.81 67 GLY A O 1
ATOM 541 N N . SER A 1 68 ? -2.453 9.063 5.131 1.00 89.44 68 SER A N 1
ATOM 542 C CA . SER A 1 68 ? -3.638 9.546 4.407 1.00 89.44 68 SER A CA 1
ATOM 543 C C . SER A 1 68 ? -4.305 8.491 3.522 1.00 89.44 68 SER A C 1
ATOM 545 O O . SER A 1 68 ? -5.376 8.753 2.975 1.00 89.44 68 SER A O 1
ATOM 547 N N . LEU A 1 69 ? -3.700 7.308 3.376 1.00 89.62 69 LEU A N 1
ATOM 548 C CA . LEU A 1 69 ? -4.283 6.200 2.627 1.00 89.62 69 LEU A CA 1
ATOM 549 C C . LEU A 1 69 ? -5.518 5.644 3.347 1.00 89.62 69 LEU A C 1
ATOM 551 O O . LEU A 1 69 ? -5.462 5.240 4.512 1.00 89.62 69 LEU A O 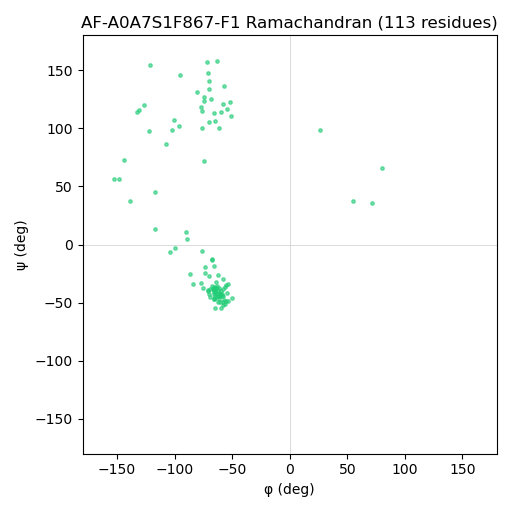1
ATOM 555 N N . ALA A 1 70 ? -6.627 5.595 2.613 1.00 92.12 70 ALA A N 1
ATOM 556 C CA . ALA A 1 70 ? -7.851 4.942 3.053 1.00 92.12 70 ALA A CA 1
ATOM 557 C C . ALA A 1 70 ? -7.695 3.402 3.040 1.00 92.12 70 ALA A C 1
ATOM 559 O O . ALA A 1 70 ? -6.877 2.880 2.275 1.00 92.12 70 ALA A O 1
ATOM 560 N N . PRO A 1 71 ? -8.494 2.653 3.826 1.00 91.38 71 PRO A N 1
ATOM 561 C CA . PRO A 1 71 ? -8.417 1.189 3.918 1.00 91.38 71 PRO A CA 1
ATOM 562 C C . PRO A 1 71 ? -8.416 0.461 2.565 1.00 91.38 71 PRO A C 1
ATOM 564 O O . PRO A 1 71 ? -7.559 -0.380 2.289 1.00 91.38 71 PRO A O 1
ATOM 567 N N . ASN A 1 72 ? -9.311 0.853 1.660 1.00 92.56 72 ASN A N 1
ATOM 568 C CA . ASN A 1 72 ? -9.380 0.305 0.306 1.00 92.56 72 ASN A CA 1
ATOM 569 C C . ASN A 1 72 ? -8.099 0.563 -0.513 1.00 92.56 72 ASN A C 1
ATOM 571 O O . ASN A 1 72 ? -7.653 -0.291 -1.277 1.00 92.56 72 ASN A O 1
ATOM 575 N N . GLN A 1 73 ? -7.476 1.730 -0.351 1.00 93.81 73 GLN A N 1
ATOM 576 C CA . GLN A 1 73 ? -6.238 2.092 -1.038 1.00 93.81 73 GLN A CA 1
ATOM 577 C C . GLN A 1 73 ? -5.055 1.295 -0.486 1.00 93.81 73 GLN A C 1
ATOM 579 O O . GLN A 1 73 ? -4.234 0.828 -1.276 1.00 93.81 73 GLN A O 1
ATOM 584 N N . LEU A 1 74 ? -5.001 1.079 0.835 1.00 93.31 74 LEU A N 1
ATOM 585 C CA . LEU A 1 74 ? -4.021 0.197 1.477 1.00 93.31 74 LEU A CA 1
ATOM 586 C C . LEU A 1 74 ? -4.096 -1.210 0.892 1.00 93.31 74 LEU A C 1
ATOM 588 O O . LEU A 1 74 ? -3.089 -1.740 0.426 1.00 93.31 74 LEU A O 1
ATOM 592 N N . ALA A 1 75 ? -5.302 -1.774 0.837 1.00 94.12 75 ALA A N 1
ATOM 593 C CA . ALA A 1 75 ? -5.532 -3.093 0.270 1.00 94.12 75 ALA A CA 1
ATOM 594 C C . ALA A 1 75 ? -5.068 -3.182 -1.193 1.00 94.12 75 ALA A C 1
ATOM 596 O O . ALA A 1 75 ? -4.378 -4.126 -1.572 1.00 94.12 75 ALA A O 1
ATOM 597 N N . LEU A 1 76 ? -5.381 -2.177 -2.018 1.00 93.88 76 LEU A N 1
ATOM 598 C CA . LEU A 1 76 ? -4.959 -2.140 -3.421 1.00 93.88 76 LEU A CA 1
ATOM 599 C C . LEU A 1 76 ? -3.441 -2.031 -3.598 1.00 93.88 76 LEU A C 1
ATOM 601 O O . LEU A 1 76 ? -2.893 -2.677 -4.495 1.00 93.88 76 LEU A O 1
ATOM 605 N N . VAL A 1 77 ? -2.770 -1.227 -2.770 1.00 93.56 77 VAL A N 1
ATOM 606 C CA . VAL A 1 77 ? -1.309 -1.092 -2.799 1.00 93.56 77 VAL A CA 1
ATOM 607 C C . VAL A 1 77 ? -0.666 -2.421 -2.413 1.00 93.56 77 VAL A C 1
ATOM 609 O O . VAL A 1 77 ? 0.082 -2.979 -3.214 1.00 93.56 77 VAL A O 1
ATOM 612 N N . THR A 1 78 ? -1.025 -2.986 -1.259 1.00 94.19 78 THR A N 1
ATOM 613 C CA . THR A 1 78 ? -0.505 -4.278 -0.777 1.00 94.19 78 THR A CA 1
ATOM 614 C C . THR A 1 78 ? -0.716 -5.383 -1.799 1.00 94.19 78 THR A C 1
ATOM 616 O O . THR A 1 78 ? 0.228 -6.085 -2.167 1.00 94.19 78 THR A O 1
ATOM 619 N N . ASN A 1 79 ? -1.935 -5.490 -2.334 1.00 94.19 79 ASN A N 1
ATOM 620 C CA . ASN A 1 79 ? -2.262 -6.472 -3.355 1.00 94.19 79 ASN A CA 1
ATOM 621 C C . ASN A 1 79 ? -1.407 -6.278 -4.612 1.00 94.19 79 ASN A C 1
ATOM 623 O O . ASN A 1 79 ? -0.908 -7.248 -5.176 1.00 94.19 79 ASN A O 1
ATOM 627 N N . GLY A 1 80 ? -1.203 -5.034 -5.051 1.00 93.19 80 GLY A N 1
ATOM 628 C CA . GLY A 1 80 ? -0.381 -4.729 -6.217 1.00 93.19 80 GLY A CA 1
ATOM 629 C C . GLY A 1 80 ? 1.075 -5.165 -6.050 1.00 93.19 80 GLY A C 1
ATOM 630 O O . GLY A 1 80 ? 1.604 -5.839 -6.935 1.00 93.19 80 GLY A O 1
ATOM 631 N N . PHE A 1 81 ? 1.692 -4.856 -4.907 1.00 93.19 81 PHE A N 1
ATOM 632 C CA . PHE A 1 81 ? 3.066 -5.263 -4.589 1.00 93.19 81 PHE A CA 1
ATOM 633 C C . PHE A 1 81 ? 3.206 -6.785 -4.455 1.00 93.19 81 PHE A C 1
ATOM 635 O O . PHE A 1 81 ? 4.112 -7.379 -5.046 1.00 93.19 81 PHE A O 1
ATOM 642 N N . ALA A 1 82 ? 2.264 -7.438 -3.767 1.00 92.12 82 ALA A N 1
ATOM 643 C CA . ALA A 1 82 ? 2.235 -8.894 -3.641 1.00 92.12 82 ALA A CA 1
ATOM 644 C C . ALA A 1 82 ? 2.085 -9.584 -5.009 1.00 92.12 82 ALA A C 1
ATOM 646 O O . ALA A 1 82 ? 2.767 -10.564 -5.307 1.00 92.12 82 ALA A O 1
ATOM 647 N N . ARG A 1 83 ? 1.225 -9.049 -5.886 1.00 90.38 83 ARG A N 1
ATOM 648 C CA . ARG A 1 83 ? 1.021 -9.564 -7.250 1.00 90.38 83 ARG A CA 1
ATOM 649 C C . ARG A 1 83 ? 2.229 -9.367 -8.153 1.00 90.38 83 ARG A C 1
ATOM 651 O O . ARG A 1 83 ? 2.472 -10.223 -9.000 1.00 90.38 83 ARG A O 1
ATOM 658 N N . ALA A 1 84 ? 2.942 -8.258 -7.995 1.00 89.56 84 ALA A N 1
ATOM 659 C CA . ALA A 1 84 ? 4.151 -7.958 -8.750 1.00 89.56 84 ALA A CA 1
ATOM 660 C C . ALA A 1 84 ? 5.376 -8.750 -8.267 1.00 89.56 84 ALA A C 1
ATOM 662 O O . ALA A 1 84 ? 6.420 -8.682 -8.909 1.00 89.56 84 ALA A O 1
ATOM 663 N N . LEU A 1 85 ? 5.250 -9.511 -7.169 1.00 89.44 85 LEU A N 1
ATOM 664 C CA . LEU A 1 85 ? 6.354 -10.222 -6.520 1.00 89.44 85 LEU A CA 1
ATOM 665 C C . LEU A 1 85 ? 7.509 -9.272 -6.163 1.00 89.44 85 LEU A C 1
ATOM 667 O O . LEU A 1 85 ? 8.678 -9.636 -6.278 1.00 89.44 85 LEU A O 1
ATOM 671 N N . VAL A 1 86 ? 7.171 -8.049 -5.738 1.00 89.38 86 VAL A N 1
ATOM 672 C CA . VAL A 1 86 ? 8.131 -7.035 -5.293 1.00 89.38 86 VAL A CA 1
ATOM 673 C C . VAL A 1 86 ? 8.111 -6.994 -3.765 1.00 89.38 86 VAL A C 1
ATOM 675 O O . VAL A 1 86 ? 7.210 -6.387 -3.182 1.00 89.38 86 VAL A O 1
ATOM 678 N N . PRO A 1 87 ? 9.062 -7.661 -3.090 1.00 85.25 87 PRO A N 1
ATOM 679 C CA . PRO A 1 87 ? 9.135 -7.631 -1.640 1.00 85.25 87 PRO A CA 1
ATOM 680 C C . PRO A 1 87 ? 9.718 -6.294 -1.169 1.00 85.25 87 PRO A C 1
ATOM 682 O O . PRO A 1 87 ? 10.894 -6.012 -1.385 1.00 85.25 87 PRO A O 1
ATOM 685 N N . ASP A 1 88 ? 8.913 -5.495 -0.473 1.00 90.75 88 ASP A N 1
ATOM 686 C CA . ASP A 1 88 ? 9.381 -4.333 0.285 1.00 90.75 88 ASP A CA 1
ATOM 687 C C . ASP A 1 88 ? 8.967 -4.490 1.749 1.00 90.75 88 ASP A C 1
ATOM 689 O O . ASP A 1 88 ? 7.825 -4.235 2.136 1.00 90.75 88 ASP A O 1
ATOM 693 N N . LYS A 1 89 ? 9.908 -4.964 2.573 1.00 92.12 89 LYS A N 1
ATOM 694 C CA . LYS A 1 89 ? 9.652 -5.262 3.987 1.00 92.12 89 LYS A CA 1
ATOM 695 C C . LYS A 1 89 ? 9.149 -4.034 4.749 1.00 92.12 89 LYS A C 1
ATOM 697 O O . LYS A 1 89 ? 8.286 -4.183 5.608 1.00 92.12 89 LYS A O 1
ATOM 702 N N . ASN A 1 90 ? 9.679 -2.850 4.444 1.00 92.38 90 ASN A N 1
ATOM 703 C CA . ASN A 1 90 ? 9.300 -1.622 5.134 1.00 92.38 90 ASN A CA 1
ATOM 704 C C . ASN A 1 90 ? 7.862 -1.236 4.773 1.00 92.38 90 ASN A C 1
ATOM 706 O O . ASN A 1 90 ? 7.052 -0.985 5.662 1.00 92.38 90 ASN A O 1
ATOM 710 N N . LEU A 1 91 ? 7.514 -1.295 3.485 1.00 92.94 91 LEU A N 1
ATOM 711 C CA . LEU A 1 91 ? 6.147 -1.058 3.030 1.00 92.94 91 LEU A CA 1
ATOM 712 C C . LEU A 1 91 ? 5.155 -2.024 3.691 1.00 92.94 91 LEU A C 1
ATOM 714 O O . LEU A 1 91 ? 4.178 -1.578 4.285 1.00 92.94 91 LEU A O 1
ATOM 718 N N . PHE A 1 92 ? 5.409 -3.336 3.634 1.00 93.62 92 PHE A N 1
ATOM 719 C CA . PHE A 1 92 ? 4.500 -4.328 4.220 1.00 93.62 92 PHE A CA 1
ATOM 720 C C . PHE A 1 92 ? 4.362 -4.167 5.735 1.00 93.62 92 PHE A C 1
ATOM 722 O O . PHE A 1 92 ? 3.255 -4.284 6.257 1.00 93.62 92 PHE A O 1
ATOM 729 N N . GLN A 1 93 ? 5.452 -3.855 6.438 1.00 94.19 93 GLN A N 1
ATOM 730 C CA . GLN A 1 93 ? 5.405 -3.594 7.873 1.00 94.19 93 GLN A CA 1
ATOM 731 C C . GLN A 1 93 ? 4.536 -2.370 8.193 1.00 94.19 93 GLN A C 1
ATOM 733 O O . GLN A 1 93 ? 3.635 -2.460 9.024 1.00 94.19 93 GLN A O 1
ATOM 738 N N . ARG A 1 94 ? 4.754 -1.247 7.500 1.00 93.25 94 ARG A N 1
ATOM 739 C CA . ARG A 1 94 ? 3.974 -0.020 7.715 1.00 93.25 94 ARG A CA 1
ATOM 740 C C . ARG A 1 94 ? 2.502 -0.197 7.372 1.00 93.25 94 ARG A C 1
ATOM 742 O O . ARG A 1 94 ? 1.646 0.333 8.076 1.00 93.25 94 ARG A O 1
ATOM 749 N N . VAL A 1 95 ? 2.192 -0.957 6.322 1.00 93.06 95 VAL A N 1
ATOM 750 C CA . VAL A 1 95 ? 0.800 -1.283 6.003 1.00 93.06 95 VAL A CA 1
ATOM 751 C C . VAL A 1 95 ? 0.186 -2.158 7.091 1.00 93.06 95 VAL A C 1
ATOM 753 O O . VAL A 1 95 ? -0.946 -1.892 7.484 1.00 93.06 95 VAL A O 1
ATOM 756 N N . ALA A 1 96 ? 0.902 -3.157 7.611 1.00 92.56 96 ALA A N 1
ATOM 757 C CA . ALA A 1 96 ? 0.393 -4.005 8.687 1.00 92.56 96 ALA A CA 1
ATOM 758 C C . ALA A 1 96 ? 0.072 -3.186 9.947 1.00 92.56 96 ALA A C 1
ATOM 760 O O . ALA A 1 96 ? -1.050 -3.261 10.443 1.00 92.56 96 ALA A O 1
ATOM 761 N N . GLU A 1 97 ? 1.004 -2.340 10.396 1.00 92.69 97 GLU A N 1
ATOM 762 C CA . GLU A 1 97 ? 0.794 -1.407 11.514 1.00 92.69 97 GLU A CA 1
ATOM 763 C C . GLU A 1 97 ? -0.450 -0.541 11.272 1.00 92.69 97 GLU A C 1
ATOM 765 O O . GLU A 1 97 ? -1.356 -0.477 12.101 1.00 92.69 97 GLU A O 1
ATOM 770 N N . ARG A 1 98 ? -0.558 0.048 10.075 1.00 91.06 98 ARG A N 1
ATOM 771 C CA . ARG A 1 98 ? -1.675 0.935 9.744 1.00 91.06 98 ARG A CA 1
ATOM 772 C C . ARG A 1 98 ? -3.015 0.217 9.586 1.00 91.06 98 ARG A C 1
ATOM 774 O O . ARG A 1 98 ? -4.064 0.831 9.771 1.00 91.06 98 ARG A O 1
ATOM 781 N N . THR A 1 99 ? -2.984 -1.058 9.218 1.00 91.12 99 THR A N 1
ATOM 782 C CA . THR A 1 99 ? -4.177 -1.900 9.090 1.00 91.12 99 THR A CA 1
ATOM 783 C C . THR A 1 99 ? -4.752 -2.208 10.462 1.00 91.12 99 THR A C 1
ATOM 785 O O . THR A 1 99 ? -5.965 -2.144 10.617 1.00 91.12 99 THR A O 1
ATOM 788 N N . VAL A 1 100 ? -3.903 -2.466 11.463 1.00 91.69 100 VAL A N 1
ATOM 789 C CA . VAL A 1 100 ? -4.346 -2.675 12.850 1.00 91.69 100 VAL A CA 1
ATOM 790 C C . VAL A 1 100 ? -5.071 -1.434 13.378 1.00 91.69 100 VAL A C 1
ATOM 792 O O . VAL A 1 100 ? -6.166 -1.562 13.916 1.00 91.69 100 VAL A O 1
ATOM 795 N N . ASP A 1 101 ? -4.533 -0.234 13.132 1.00 90.25 101 ASP A N 1
ATOM 796 C CA . ASP A 1 101 ? -5.159 1.033 13.553 1.00 90.25 101 ASP A CA 1
ATOM 797 C C . ASP A 1 101 ? -6.531 1.301 12.914 1.00 90.25 101 ASP A C 1
ATOM 799 O O . ASP A 1 101 ? -7.328 2.084 13.433 1.00 90.25 101 ASP A O 1
ATOM 803 N N . GLN A 1 102 ? -6.774 0.744 11.727 1.00 89.81 102 GLN A N 1
ATOM 804 C CA . GLN A 1 102 ? -7.952 1.038 10.911 1.00 89.81 102 GLN A CA 1
ATOM 805 C C . GLN A 1 102 ? -8.838 -0.185 10.692 1.00 89.81 102 GLN A C 1
ATOM 807 O O . GLN A 1 102 ? -9.717 -0.128 9.835 1.00 89.81 102 GLN A O 1
ATOM 812 N N . LEU A 1 103 ? -8.624 -1.269 11.443 1.00 89.75 103 LEU A N 1
ATOM 813 C CA . LEU A 1 103 ? -9.238 -2.571 11.187 1.00 89.75 103 LEU A CA 1
ATOM 814 C C . LEU A 1 103 ? -10.769 -2.487 11.106 1.00 89.75 103 LEU A C 1
ATOM 816 O O . LEU A 1 103 ? -11.362 -3.022 10.175 1.00 89.75 103 LEU A O 1
ATOM 820 N N . ASP A 1 104 ? -11.384 -1.711 11.999 1.00 91.88 104 ASP A N 1
ATOM 821 C CA . ASP A 1 104 ? -12.840 -1.510 12.065 1.00 91.88 104 ASP A CA 1
ATOM 822 C C . ASP A 1 104 ? -13.420 -0.736 10.868 1.00 91.88 104 ASP A C 1
ATOM 824 O O . ASP A 1 104 ? -14.634 -0.673 10.688 1.00 91.88 104 ASP A O 1
ATOM 828 N N . ARG A 1 105 ? -12.566 -0.107 10.053 1.00 90.75 105 ARG A N 1
ATOM 829 C CA . ARG A 1 105 ? -12.953 0.683 8.873 1.00 90.75 105 ARG A CA 1
ATOM 830 C C . ARG A 1 105 ? -12.787 -0.0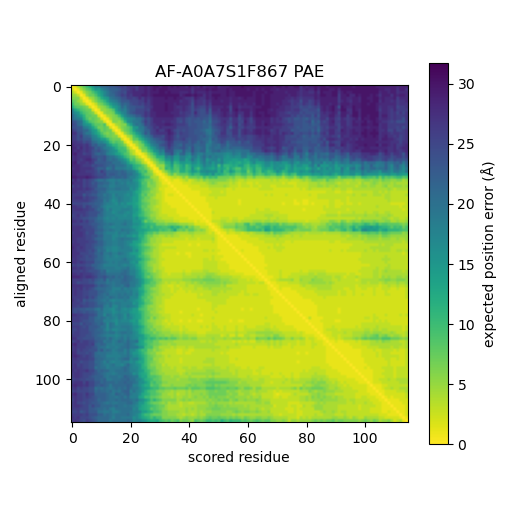84 7.567 1.00 90.75 105 ARG A C 1
ATOM 832 O O . ARG A 1 105 ? -13.070 0.470 6.504 1.00 90.75 105 ARG A O 1
ATOM 839 N N . PHE A 1 106 ? -12.270 -1.308 7.620 1.00 91.00 106 PHE A N 1
ATOM 840 C CA . PHE A 1 106 ? -12.146 -2.134 6.433 1.00 91.00 106 PHE A CA 1
ATOM 841 C C . PHE A 1 106 ? -13.470 -2.807 6.100 1.00 91.00 106 PHE A C 1
ATOM 843 O O . PHE A 1 106 ? -14.063 -3.505 6.919 1.00 91.00 106 PHE A O 1
ATOM 850 N N . GLU A 1 107 ? -13.860 -2.700 4.836 1.00 93.12 107 GLU A N 1
ATOM 851 C CA . GLU A 1 107 ? -14.874 -3.583 4.288 1.00 93.12 107 GLU A CA 1
ATOM 852 C C . GLU A 1 107 ? -14.299 -5.005 4.139 1.00 93.12 107 GLU A C 1
ATOM 854 O O . GLU A 1 107 ? -13.120 -5.166 3.791 1.00 93.12 107 GLU A O 1
ATOM 859 N N . PRO A 1 108 ? -15.112 -6.066 4.303 1.00 90.19 108 PRO A N 1
ATOM 860 C CA . PRO A 1 108 ? -14.650 -7.453 4.188 1.00 90.19 108 PRO A CA 1
ATOM 861 C C . PRO A 1 108 ? -13.923 -7.754 2.869 1.00 90.19 108 PRO A C 1
ATOM 863 O O . PRO A 1 108 ? -12.970 -8.532 2.820 1.00 90.19 108 PRO A O 1
ATOM 866 N N . ARG A 1 109 ? -14.351 -7.101 1.782 1.00 90.38 109 ARG A N 1
ATOM 867 C CA . ARG A 1 109 ? -13.724 -7.221 0.463 1.00 90.38 109 ARG A CA 1
ATOM 868 C C . ARG A 1 109 ? -12.306 -6.649 0.431 1.00 90.38 109 ARG A C 1
ATOM 870 O O . ARG A 1 109 ? -11.454 -7.203 -0.259 1.00 90.38 109 ARG A O 1
ATOM 877 N N . ASP A 1 110 ? -12.066 -5.550 1.135 1.00 89.25 110 ASP A N 1
ATOM 878 C CA . ASP A 1 110 ? -10.764 -4.888 1.157 1.00 89.25 110 ASP A CA 1
ATOM 879 C C . ASP A 1 110 ? -9.778 -5.678 2.025 1.00 89.25 110 ASP A C 1
ATOM 881 O O . ASP A 1 110 ? -8.629 -5.866 1.628 1.00 89.25 110 ASP A O 1
ATOM 885 N N . LEU A 1 111 ? -10.246 -6.262 3.135 1.00 89.44 111 LEU A N 1
ATOM 886 C CA . LEU A 1 111 ? -9.459 -7.224 3.917 1.00 89.44 111 LEU A CA 1
ATOM 887 C C . LEU A 1 111 ? -9.038 -8.439 3.084 1.00 89.44 111 LEU A C 1
ATOM 889 O O . LEU A 1 111 ? -7.879 -8.839 3.130 1.00 89.44 111 LEU A O 1
ATOM 893 N N . ALA A 1 112 ? -9.941 -8.979 2.261 1.00 89.81 112 ALA A N 1
ATOM 894 C CA . ALA A 1 112 ? -9.631 -10.101 1.372 1.00 89.81 112 ALA A CA 1
ATOM 895 C C . ALA A 1 112 ? -8.614 -9.762 0.264 1.00 89.81 112 ALA A C 1
ATOM 897 O O . ALA A 1 112 ? -8.057 -10.664 -0.353 1.00 89.81 112 ALA A O 1
ATOM 898 N N . LEU A 1 113 ? -8.402 -8.479 -0.044 1.00 88.62 113 LEU A N 1
ATOM 899 C CA . LEU A 1 113 ? -7.353 -8.045 -0.972 1.00 88.62 113 LEU A CA 1
ATOM 900 C C . LEU A 1 113 ? -6.002 -7.848 -0.275 1.00 88.62 113 LEU A C 1
ATOM 902 O O . LEU A 1 113 ? -4.967 -7.913 -0.946 1.00 88.62 113 LEU A O 1
ATOM 906 N N . LEU A 1 114 ? -6.031 -7.573 1.029 1.00 86.62 114 LEU A N 1
ATOM 907 C CA . LEU A 1 114 ? -4.866 -7.304 1.863 1.00 86.62 114 LEU A CA 1
ATOM 908 C C . LEU A 1 114 ? -4.194 -8.589 2.380 1.00 86.62 114 LEU A C 1
ATOM 910 O O . LEU A 1 114 ?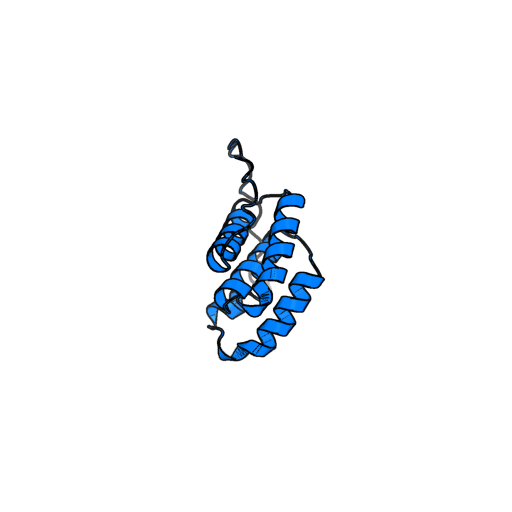 -2.969 -8.596 2.511 1.00 86.62 114 LEU A O 1
ATOM 914 N N . LEU A 1 115 ? -4.981 -9.637 2.650 1.00 79.81 115 LEU A N 1
ATOM 915 C CA . LEU A 1 115 ? -4.550 -10.970 3.104 1.00 79.81 115 LEU A CA 1
ATOM 916 C C . LEU A 1 115 ? -4.276 -11.930 1.932 1.00 79.81 115 LEU A C 1
ATOM 918 O O . LEU A 1 115 ? -3.363 -12.774 2.078 1.00 79.81 115 LEU A O 1
#

Secondary structure (DSSP, 8-state):
----PPPP---------------------TT--HHHHHHHHHHHHHHT---HHHHHHHHHHHHHTTTT--HHHHHHHHHHHHHHT---HHHHHHHHHHHHHTGGG--HHHHHHH-

Organism: Noctiluca scintillans (NCBI:txid2966)